Protein AF-F7T7P1-F1 (afdb_monomer_lite)

Radius of gyration: 17.4 Å; chains: 1; bounding box: 38×26×49 Å

Structure (mmCIF, N/CA/C/O backbone):
data_AF-F7T7P1-F1
#
_entry.id   AF-F7T7P1-F1
#
loop_
_atom_site.group_PDB
_atom_site.id
_atom_site.type_symbol
_atom_site.label_atom_id
_atom_site.label_alt_id
_atom_site.label_comp_id
_atom_site.label_asym_id
_atom_site.label_entity_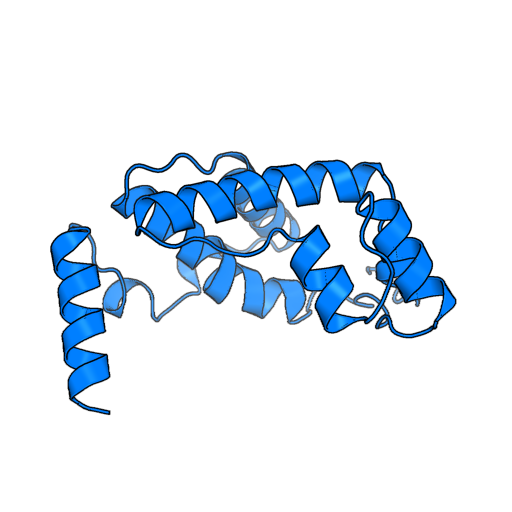id
_atom_site.label_seq_id
_atom_site.pdbx_PDB_ins_code
_atom_site.Cartn_x
_atom_site.Cartn_y
_atom_site.Cartn_z
_atom_site.occupancy
_atom_site.B_iso_or_equiv
_atom_site.auth_seq_id
_atom_site.auth_comp_id
_atom_site.auth_asym_id
_atom_site.auth_atom_id
_atom_site.pdbx_PDB_model_num
ATOM 1 N N . MET A 1 1 ? 1.662 -10.118 -17.833 1.00 67.88 1 MET A N 1
ATOM 2 C CA . MET A 1 1 ? 0.550 -9.910 -16.890 1.00 67.88 1 MET A CA 1
ATOM 3 C C . MET A 1 1 ? -0.667 -10.734 -17.282 1.00 67.88 1 MET A C 1
ATOM 5 O O . MET A 1 1 ? -1.045 -11.546 -16.457 1.00 67.88 1 MET A O 1
ATOM 9 N N . ASP A 1 2 ? -1.197 -10.663 -18.512 1.00 74.00 2 ASP A N 1
ATOM 10 C CA . ASP A 1 2 ? -2.217 -11.641 -18.981 1.00 74.00 2 ASP A CA 1
ATOM 11 C C . ASP A 1 2 ? -1.756 -12.490 -20.170 1.00 74.00 2 ASP A C 1
ATOM 13 O O . ASP A 1 2 ? -2.276 -13.578 -20.411 1.00 74.00 2 ASP A O 1
ATOM 17 N N . ARG A 1 3 ? -0.729 -12.034 -20.897 1.00 85.81 3 ARG A N 1
ATOM 18 C CA . ARG A 1 3 ? -0.133 -12.783 -22.011 1.00 85.81 3 ARG A CA 1
ATOM 19 C C . ARG A 1 3 ? 1.101 -13.579 -21.584 1.00 85.81 3 ARG A C 1
ATOM 21 O O . ARG A 1 3 ? 1.794 -14.122 -22.440 1.00 85.81 3 ARG A O 1
ATOM 28 N N . GLY A 1 4 ? 1.385 -13.645 -20.280 1.00 87.94 4 GLY A N 1
ATOM 29 C CA . GLY A 1 4 ? 2.556 -14.337 -19.738 1.00 87.94 4 GLY A CA 1
ATOM 30 C C . GLY A 1 4 ? 3.895 -13.665 -20.059 1.00 87.94 4 GLY A C 1
ATOM 31 O O . GLY A 1 4 ? 4.936 -14.300 -19.928 1.00 87.94 4 GLY A O 1
ATOM 32 N N . GLU A 1 5 ? 3.891 -12.407 -20.498 1.00 90.81 5 GLU A N 1
ATOM 33 C CA . GLU A 1 5 ? 5.101 -11.676 -20.850 1.00 90.81 5 GLU A CA 1
ATOM 34 C C . GLU A 1 5 ? 6.006 -11.440 -19.632 1.00 90.81 5 GLU A 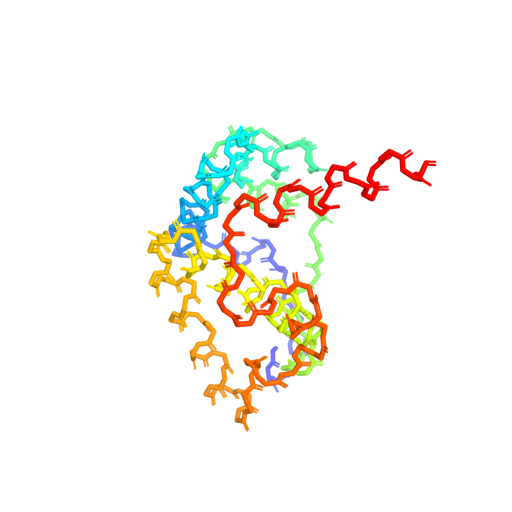C 1
ATOM 36 O O . GLU A 1 5 ? 5.527 -11.171 -18.527 1.00 90.81 5 GLU A O 1
ATOM 41 N N . ALA A 1 6 ? 7.321 -11.532 -19.847 1.00 91.81 6 ALA A N 1
ATOM 42 C CA . ALA A 1 6 ? 8.325 -11.138 -18.869 1.00 91.81 6 ALA A CA 1
ATOM 43 C C . ALA A 1 6 ? 8.575 -9.632 -18.983 1.00 91.81 6 ALA A C 1
ATOM 45 O O . ALA A 1 6 ? 8.816 -9.125 -20.078 1.00 91.81 6 ALA A O 1
ATOM 46 N N . TRP A 1 7 ? 8.526 -8.924 -17.857 1.00 93.00 7 TRP A N 1
ATOM 47 C CA . TRP A 1 7 ? 8.719 -7.478 -17.819 1.00 93.00 7 TRP A CA 1
ATOM 48 C C . TRP A 1 7 ? 9.424 -7.055 -16.520 1.00 93.00 7 TRP A C 1
ATOM 50 O O . TRP A 1 7 ? 9.104 -7.590 -15.452 1.00 93.00 7 TRP A O 1
ATOM 60 N N . PRO A 1 8 ? 10.399 -6.130 -16.579 1.00 94.25 8 PRO A N 1
ATOM 61 C CA . PRO A 1 8 ? 11.110 -5.653 -15.396 1.00 94.25 8 PRO A CA 1
ATOM 62 C C . PRO A 1 8 ? 10.214 -4.743 -14.551 1.00 94.25 8 PRO A C 1
ATOM 64 O O . PRO A 1 8 ? 9.742 -3.711 -15.026 1.00 94.25 8 PRO A O 1
ATOM 67 N N . LEU A 1 9 ? 9.983 -5.090 -13.281 1.00 94.62 9 LEU A N 1
ATOM 68 C CA . LEU A 1 9 ? 9.033 -4.353 -12.440 1.00 94.62 9 LEU A CA 1
ATOM 69 C C . LEU A 1 9 ? 9.430 -2.880 -12.268 1.00 94.62 9 LEU A C 1
ATOM 71 O O . LEU A 1 9 ? 8.613 -1.987 -12.488 1.00 94.62 9 LEU A O 1
ATOM 75 N N . PHE A 1 10 ? 10.694 -2.624 -11.927 1.00 96.06 10 PHE A N 1
ATOM 76 C CA . PHE A 1 10 ? 11.199 -1.259 -11.768 1.00 96.06 10 PHE A CA 1
ATOM 77 C C . PHE A 1 10 ? 11.440 -0.556 -13.108 1.00 96.06 10 PHE A C 1
ATOM 79 O O . PHE A 1 10 ? 11.216 0.648 -13.192 1.00 96.06 10 PHE A O 1
ATOM 86 N N . GLY A 1 11 ? 11.782 -1.290 -14.173 1.00 94.69 11 GLY A N 1
ATOM 87 C CA . GLY A 1 11 ? 11.875 -0.734 -15.527 1.00 94.69 11 GLY A CA 1
ATOM 88 C C . GLY A 1 11 ? 10.547 -0.178 -16.061 1.00 94.69 11 GLY A C 1
ATOM 89 O O . GLY A 1 11 ? 10.547 0.744 -16.876 1.00 94.69 11 GLY A O 1
ATOM 90 N N . HIS A 1 12 ? 9.407 -0.671 -15.564 1.00 94.69 12 HIS A N 1
ATOM 91 C CA . HIS A 1 12 ? 8.072 -0.158 -15.902 1.00 94.69 12 HIS A CA 1
ATOM 92 C C . HIS A 1 12 ? 7.482 0.816 -14.866 1.00 94.69 12 HIS A C 1
ATOM 94 O O . HIS A 1 12 ? 6.380 1.337 -15.060 1.00 94.69 12 HIS A O 1
ATOM 100 N N . PHE A 1 13 ? 8.219 1.136 -13.801 1.00 96.06 13 PHE A N 1
ATOM 101 C CA . PHE A 1 13 ? 7.840 2.158 -12.828 1.00 96.06 13 PHE A CA 1
ATOM 102 C C . PHE A 1 13 ? 8.208 3.549 -13.376 1.00 96.06 13 PHE A C 1
ATOM 104 O O . PHE A 1 13 ? 9.224 4.153 -13.038 1.00 96.06 13 PHE A O 1
ATOM 111 N N . THR A 1 14 ? 7.384 4.040 -14.301 1.00 96.00 14 THR A N 1
ATOM 112 C CA . THR A 1 14 ? 7.568 5.344 -14.962 1.00 96.00 14 THR A CA 1
ATOM 113 C C . THR A 1 14 ? 7.031 6.502 -14.113 1.00 96.00 14 THR A C 1
ATOM 115 O O . THR A 1 14 ? 6.407 6.285 -13.075 1.00 96.00 14 THR A O 1
ATOM 118 N N . GLY A 1 15 ? 7.198 7.746 -14.580 1.00 96.56 15 GLY A N 1
ATOM 119 C CA . GLY A 1 15 ? 6.701 8.943 -13.884 1.00 96.56 15 GLY A CA 1
ATOM 120 C C . GLY A 1 15 ? 5.197 8.917 -13.560 1.00 96.56 15 GLY A C 1
ATOM 121 O O . GLY A 1 15 ? 4.774 9.413 -12.521 1.00 96.56 15 GLY A O 1
ATOM 122 N N . VAL A 1 16 ? 4.368 8.274 -14.393 1.00 96.81 16 VAL A N 1
ATOM 123 C CA . VAL A 1 16 ? 2.923 8.146 -14.115 1.00 96.81 16 VAL A CA 1
ATOM 124 C C . VAL A 1 16 ? 2.671 7.224 -12.918 1.00 96.81 16 VAL A C 1
ATOM 126 O O . VAL A 1 16 ? 1.865 7.550 -12.046 1.00 96.81 16 VAL A O 1
ATOM 129 N N . VAL A 1 17 ? 3.403 6.109 -12.836 1.00 96.81 17 VAL A N 1
ATOM 130 C CA . VAL A 1 17 ? 3.344 5.186 -11.690 1.00 96.81 17 VAL A CA 1
ATOM 131 C C . VAL A 1 17 ? 3.912 5.860 -10.440 1.00 96.81 17 VAL A C 1
ATOM 133 O O . VAL A 1 17 ? 3.325 5.753 -9.366 1.00 96.81 17 VAL A O 1
ATOM 136 N N . ALA A 1 18 ? 4.996 6.626 -10.587 1.00 98.00 18 ALA A N 1
ATOM 137 C CA . ALA A 1 18 ? 5.589 7.409 -9.509 1.00 98.00 18 ALA A CA 1
ATOM 138 C C . ALA A 1 18 ? 4.611 8.414 -8.896 1.00 98.00 18 ALA A C 1
ATOM 140 O O . ALA A 1 18 ? 4.489 8.459 -7.673 1.00 98.00 18 ALA A O 1
ATOM 141 N N . ASN A 1 19 ? 3.858 9.151 -9.714 1.00 98.12 19 ASN A N 1
ATOM 142 C CA . ASN A 1 19 ? 2.853 10.099 -9.229 1.00 98.12 19 ASN A CA 1
ATOM 143 C C . ASN A 1 19 ? 1.777 9.412 -8.375 1.00 98.12 19 ASN A C 1
ATOM 145 O O . ASN A 1 19 ? 1.434 9.896 -7.292 1.00 98.12 19 ASN A O 1
ATOM 149 N N . MET A 1 20 ? 1.269 8.266 -8.838 1.00 98.00 20 MET A N 1
ATOM 150 C CA . MET A 1 20 ? 0.284 7.473 -8.100 1.00 98.00 20 MET A CA 1
ATOM 151 C C . MET A 1 20 ? 0.872 6.918 -6.796 1.00 98.00 20 MET A C 1
ATOM 153 O O . MET A 1 20 ? 0.259 7.053 -5.738 1.00 98.00 20 MET A O 1
ATOM 157 N N . ALA A 1 21 ? 2.080 6.354 -6.845 1.00 98.12 21 ALA A N 1
ATOM 158 C CA . ALA A 1 21 ? 2.758 5.803 -5.676 1.00 98.12 21 ALA A CA 1
ATOM 159 C C . ALA A 1 21 ? 3.058 6.876 -4.618 1.00 98.12 21 ALA A C 1
ATOM 161 O O . ALA A 1 21 ? 2.860 6.637 -3.431 1.00 98.12 21 ALA A O 1
ATOM 162 N N . GLN A 1 22 ? 3.470 8.080 -5.027 1.00 98.31 22 GLN A N 1
ATOM 163 C CA . GLN A 1 22 ? 3.654 9.212 -4.114 1.00 98.31 22 GLN A CA 1
ATOM 164 C C . GLN A 1 22 ? 2.337 9.666 -3.482 1.00 98.31 22 GLN A C 1
ATOM 166 O O . GLN A 1 22 ? 2.330 10.083 -2.327 1.00 98.31 22 GLN A O 1
ATOM 171 N N . ALA A 1 23 ? 1.230 9.623 -4.225 1.00 98.44 23 ALA A N 1
ATOM 172 C CA . ALA A 1 23 ? -0.079 9.976 -3.690 1.00 98.44 23 ALA A CA 1
ATOM 173 C C . ALA A 1 23 ? -0.566 8.967 -2.643 1.00 98.44 23 ALA A C 1
ATOM 175 O O . ALA A 1 23 ? -0.978 9.383 -1.562 1.00 98.44 23 ALA A O 1
ATOM 176 N N . LEU A 1 24 ? -0.417 7.670 -2.914 1.00 98.50 24 LEU A N 1
ATOM 177 C CA . LEU A 1 24 ? -0.687 6.609 -1.939 1.00 98.50 24 LEU A CA 1
ATOM 178 C C . LEU A 1 24 ? 0.234 6.708 -0.714 1.00 98.50 24 LEU A C 1
ATOM 180 O O . LEU A 1 24 ? -0.212 6.537 0.418 1.00 98.50 24 LEU A O 1
ATOM 184 N N . ASP A 1 25 ? 1.514 7.039 -0.914 1.00 98.62 25 ASP A N 1
ATOM 185 C CA . ASP A 1 25 ? 2.459 7.210 0.192 1.00 98.62 25 ASP A CA 1
ATOM 186 C C . ASP A 1 25 ? 2.059 8.366 1.118 1.00 98.62 25 ASP A C 1
ATOM 188 O O . ASP A 1 25 ? 2.220 8.257 2.329 1.00 98.62 25 ASP A O 1
ATOM 192 N N . ARG A 1 26 ? 1.472 9.450 0.589 1.00 98.62 26 ARG A N 1
ATOM 193 C CA . ARG A 1 26 ? 0.945 10.540 1.428 1.00 98.62 26 ARG A CA 1
ATOM 194 C C . ARG A 1 26 ? -0.188 10.072 2.339 1.00 98.62 26 ARG A C 1
ATOM 196 O O . ARG A 1 26 ? -0.166 10.415 3.517 1.00 98.62 26 ARG A O 1
ATOM 203 N N . GLU A 1 27 ? -1.127 9.274 1.831 1.00 98.69 27 GLU A N 1
ATOM 204 C CA . GLU A 1 27 ? -2.202 8.690 2.650 1.00 98.69 27 GLU A CA 1
ATOM 205 C C . GLU A 1 27 ? -1.626 7.758 3.728 1.00 98.69 27 GLU A C 1
ATOM 207 O O . GLU A 1 27 ? -1.964 7.876 4.905 1.00 98.69 27 G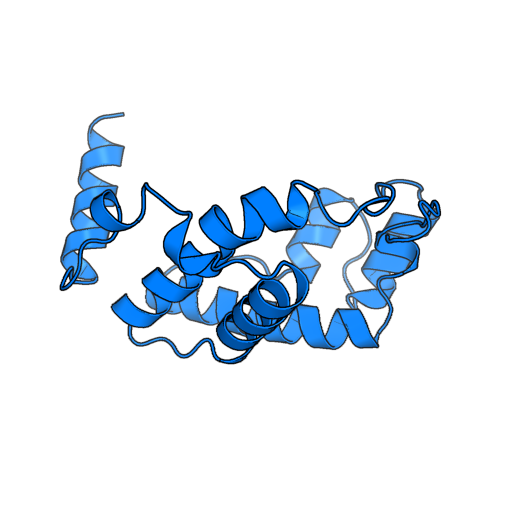LU A O 1
ATOM 212 N N . ARG A 1 28 ? -0.658 6.906 3.361 1.00 98.25 28 ARG A N 1
ATOM 213 C CA . ARG A 1 28 ? 0.050 6.022 4.303 1.00 98.25 28 ARG A CA 1
ATOM 214 C C . ARG A 1 28 ? 0.774 6.800 5.408 1.00 98.25 28 ARG A C 1
ATOM 216 O O . ARG A 1 28 ? 0.762 6.387 6.567 1.00 98.25 28 ARG A O 1
ATOM 223 N N . LEU A 1 29 ? 1.432 7.905 5.060 1.00 98.56 29 LEU A N 1
ATOM 224 C CA . LEU A 1 29 ? 2.131 8.761 6.019 1.00 98.56 29 LEU A CA 1
ATOM 225 C C . LEU A 1 29 ? 1.153 9.513 6.928 1.00 98.56 29 LEU A C 1
ATOM 227 O O . LEU A 1 29 ? 1.409 9.591 8.126 1.00 98.56 29 LEU A O 1
ATOM 231 N N . ALA A 1 30 ? 0.033 10.012 6.396 1.00 98.38 30 ALA A N 1
ATOM 232 C CA . ALA A 1 30 ? -1.017 10.649 7.192 1.00 98.38 30 ALA A CA 1
ATOM 233 C C . ALA A 1 30 ? -1.623 9.667 8.208 1.00 98.38 30 ALA A C 1
ATOM 235 O O . ALA A 1 30 ? -1.775 10.001 9.383 1.00 98.38 30 ALA A O 1
ATOM 236 N N . LEU A 1 31 ? -1.876 8.424 7.784 1.00 97.88 31 LEU A N 1
ATOM 237 C CA . LEU A 1 31 ? -2.343 7.357 8.666 1.00 97.88 31 LEU A CA 1
ATOM 238 C C . LEU A 1 31 ? -1.352 7.074 9.804 1.00 97.88 31 LEU A C 1
ATOM 240 O O . LEU A 1 31 ? -1.741 6.958 10.965 1.00 97.88 31 LEU A O 1
ATOM 244 N N . ALA A 1 32 ? -0.057 7.003 9.488 1.00 97.19 32 ALA A N 1
ATOM 245 C CA . ALA A 1 32 ? 0.983 6.808 10.494 1.00 97.19 32 ALA A CA 1
ATOM 246 C C . ALA A 1 32 ? 1.076 7.985 11.476 1.00 97.19 32 ALA A C 1
ATOM 248 O O . ALA A 1 32 ? 1.199 7.769 12.682 1.00 97.19 32 ALA A O 1
ATOM 249 N N . GLN A 1 33 ? 0.964 9.218 10.976 1.00 97.44 33 GLN A N 1
ATOM 250 C CA . GLN A 1 33 ? 0.959 10.422 11.805 1.00 97.44 33 GLN A CA 1
ATOM 251 C C . GLN A 1 33 ? -0.230 10.455 12.769 1.00 97.44 33 GLN A C 1
ATOM 253 O O . GLN A 1 33 ? -0.045 10.835 13.923 1.00 97.44 33 GLN A O 1
ATOM 258 N N . ALA A 1 34 ? -1.416 10.000 12.349 1.00 96.00 34 ALA A N 1
ATOM 259 C CA . ALA A 1 34 ? -2.589 9.896 13.222 1.00 96.00 34 ALA A CA 1
ATOM 260 C C . ALA A 1 34 ? -2.374 8.935 14.409 1.00 96.00 34 ALA A C 1
ATOM 262 O O . ALA A 1 34 ? -2.975 9.105 15.466 1.00 96.00 34 ALA A O 1
ATOM 263 N N . LEU A 1 35 ? -1.469 7.964 14.262 1.00 93.06 35 LEU A N 1
ATOM 264 C CA . LEU A 1 35 ? -1.032 7.058 15.330 1.00 93.06 35 LEU A CA 1
ATOM 265 C C . LEU A 1 35 ? 0.191 7.570 16.113 1.00 93.06 35 LEU A C 1
ATOM 267 O O . LEU A 1 35 ? 0.681 6.881 17.006 1.00 93.06 35 LEU A O 1
ATOM 271 N N . GLY A 1 36 ? 0.706 8.758 15.787 1.00 94.38 36 GLY A N 1
ATOM 272 C CA . GLY A 1 36 ? 1.900 9.334 16.408 1.00 94.38 36 GLY A CA 1
ATOM 273 C C . GLY A 1 36 ? 3.225 8.768 15.886 1.00 94.38 36 GLY A C 1
ATOM 274 O O . GLY A 1 36 ? 4.262 8.969 16.518 1.00 94.38 36 GLY A O 1
ATOM 275 N N . PHE A 1 37 ? 3.224 8.070 14.746 1.00 95.50 37 PHE A N 1
ATOM 276 C CA . PHE A 1 37 ? 4.434 7.526 14.131 1.00 95.50 37 PHE A CA 1
ATOM 277 C C . PHE A 1 37 ? 4.975 8.423 13.016 1.00 95.50 37 PHE A C 1
ATOM 279 O O . PHE A 1 37 ? 4.240 8.928 12.168 1.00 95.50 37 PHE A O 1
ATOM 286 N N . THR A 1 38 ? 6.303 8.519 12.951 1.00 96.94 38 THR A N 1
ATOM 287 C CA . THR A 1 38 ? 7.022 9.104 11.814 1.00 96.94 38 THR A CA 1
ATOM 288 C C . THR A 1 38 ? 7.662 7.983 11.010 1.00 96.94 38 THR A C 1
ATOM 290 O O . THR A 1 38 ? 8.596 7.331 11.476 1.00 96.94 38 THR A O 1
ATOM 293 N N . LEU A 1 39 ? 7.168 7.754 9.794 1.00 97.19 39 LEU A N 1
ATOM 294 C CA . LEU A 1 39 ? 7.698 6.736 8.886 1.00 97.19 39 LEU A CA 1
ATOM 295 C C . LEU A 1 39 ? 8.563 7.373 7.790 1.00 97.19 39 LEU A C 1
ATOM 297 O O . LEU A 1 39 ? 8.320 8.520 7.410 1.00 97.19 39 LEU A O 1
ATOM 301 N N . PRO A 1 40 ? 9.553 6.644 7.240 1.00 98.00 40 PRO A N 1
ATOM 302 C CA . PRO A 1 40 ? 10.229 7.088 6.029 1.00 98.00 40 PRO A CA 1
ATOM 303 C C . PRO A 1 40 ? 9.244 7.154 4.858 1.00 98.00 40 PRO A C 1
ATOM 305 O O . PRO A 1 40 ? 8.314 6.346 4.786 1.00 98.00 40 PRO A O 1
ATOM 308 N N . THR A 1 41 ? 9.476 8.074 3.923 1.00 98.50 41 THR A N 1
ATOM 309 C CA . THR A 1 41 ? 8.750 8.106 2.642 1.00 98.50 41 THR A CA 1
ATOM 310 C C . THR A 1 41 ? 9.094 6.881 1.795 1.00 98.50 41 THR A C 1
ATOM 312 O O . THR A 1 41 ? 10.129 6.241 2.004 1.00 98.50 41 THR A O 1
ATOM 315 N N . LEU A 1 42 ? 8.278 6.579 0.785 1.00 98.12 42 LEU A N 1
ATOM 316 C CA . LEU A 1 42 ? 8.556 5.503 -0.169 1.00 98.12 42 LEU A CA 1
ATOM 317 C C . LEU A 1 42 ? 9.921 5.684 -0.855 1.00 98.12 42 LEU A C 1
ATOM 319 O O . LEU A 1 42 ? 10.678 4.727 -1.000 1.00 98.12 42 LEU A O 1
ATOM 323 N N . ALA A 1 43 ? 10.284 6.924 -1.198 1.00 98.31 43 ALA A N 1
ATOM 324 C CA . ALA A 1 43 ? 11.580 7.242 -1.798 1.00 98.31 43 ALA A CA 1
ATOM 325 C C . ALA A 1 43 ? 12.745 6.949 -0.841 1.00 98.31 43 ALA A C 1
ATOM 327 O O . ALA A 1 43 ? 13.743 6.342 -1.232 1.00 98.31 43 ALA A O 1
ATOM 328 N N . GLN A 1 44 ? 12.608 7.330 0.433 1.00 98.56 44 GLN A N 1
ATOM 329 C CA . GLN A 1 44 ? 13.603 7.019 1.461 1.00 98.56 44 GLN A CA 1
ATOM 330 C C . GLN A 1 44 ? 13.709 5.512 1.701 1.00 98.56 44 GLN A C 1
ATOM 332 O O . GLN A 1 44 ? 14.816 4.998 1.854 1.00 98.56 44 GLN A O 1
ATOM 337 N N . HIS A 1 45 ? 12.578 4.805 1.720 1.00 97.94 45 HIS A N 1
ATOM 338 C CA . HIS A 1 45 ? 12.545 3.353 1.841 1.00 97.94 45 HIS A CA 1
ATOM 339 C C . HIS A 1 45 ? 13.297 2.685 0.682 1.00 97.94 45 HIS A C 1
ATOM 341 O O . HIS A 1 45 ? 14.243 1.941 0.929 1.00 97.94 45 HIS A O 1
ATOM 347 N N . TYR A 1 46 ? 12.972 3.015 -0.571 1.00 97.38 46 TYR A N 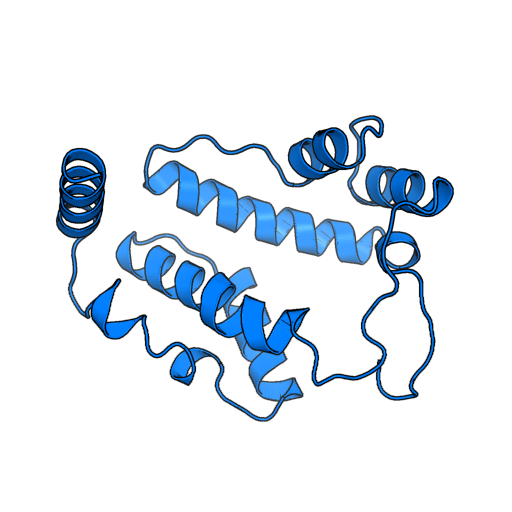1
ATOM 348 C CA . TYR A 1 46 ? 13.641 2.434 -1.739 1.00 97.38 46 TYR A CA 1
ATOM 349 C C . TYR A 1 46 ? 15.130 2.769 -1.808 1.00 97.38 46 TYR A C 1
ATOM 351 O O . TYR A 1 46 ? 15.941 1.874 -2.044 1.00 97.38 46 TYR A O 1
ATOM 359 N N . SER A 1 47 ? 15.510 4.021 -1.544 1.00 97.88 47 SER A N 1
ATOM 360 C CA . SER A 1 47 ? 16.923 4.416 -1.513 1.00 97.88 47 SER A CA 1
ATOM 361 C C . SER A 1 47 ? 17.724 3.586 -0.502 1.00 97.88 47 SER A C 1
ATOM 363 O O . SER A 1 47 ? 18.797 3.088 -0.841 1.00 97.88 47 SER A O 1
ATOM 365 N N . ARG A 1 48 ? 17.180 3.357 0.703 1.00 97.56 48 ARG A N 1
ATOM 366 C CA . ARG A 1 48 ? 17.825 2.545 1.750 1.00 97.56 48 ARG A CA 1
ATOM 367 C C . ARG A 1 48 ? 17.877 1.063 1.389 1.00 97.56 48 ARG A C 1
ATOM 369 O O . ARG A 1 48 ? 18.932 0.456 1.513 1.00 97.56 48 ARG A O 1
ATOM 376 N N . SER A 1 49 ? 16.768 0.486 0.930 1.00 96.06 49 SER A N 1
ATOM 377 C CA . SER A 1 49 ? 16.675 -0.951 0.644 1.00 96.06 49 SER A CA 1
ATOM 378 C C . SER A 1 49 ? 17.532 -1.374 -0.548 1.00 96.06 49 SER A C 1
ATOM 380 O O . SER A 1 49 ? 18.200 -2.404 -0.496 1.00 96.06 49 SER A O 1
ATOM 382 N N . TYR A 1 50 ? 17.558 -0.565 -1.609 1.00 96.31 50 TYR A N 1
ATOM 383 C CA . TYR A 1 50 ? 18.285 -0.883 -2.841 1.00 96.31 50 TYR A CA 1
ATOM 384 C C . TYR A 1 50 ? 19.645 -0.179 -2.951 1.00 96.31 50 TYR A C 1
ATOM 386 O O . TYR A 1 50 ? 20.363 -0.358 -3.939 1.00 96.31 50 TYR A O 1
ATOM 394 N N . HIS A 1 51 ? 20.028 0.595 -1.930 1.00 96.62 51 HIS A N 1
ATOM 395 C CA . HIS A 1 51 ? 21.307 1.307 -1.844 1.00 96.62 51 HIS A CA 1
ATOM 396 C C . HIS A 1 51 ? 21.563 2.236 -3.047 1.00 96.62 51 HIS A C 1
ATOM 398 O O . HIS A 1 51 ? 22.689 2.349 -3.545 1.00 96.62 51 HIS A O 1
ATOM 404 N N . VAL A 1 52 ? 20.504 2.870 -3.558 1.00 96.88 52 VAL A N 1
ATOM 405 C CA . VAL A 1 52 ? 20.533 3.812 -4.691 1.00 96.88 52 VAL A CA 1
ATOM 406 C C . VAL A 1 52 ? 20.393 5.257 -4.198 1.00 96.88 52 VAL A C 1
ATOM 408 O O . VAL A 1 52 ? 19.835 5.473 -3.118 1.00 96.88 52 VAL A O 1
ATOM 411 N N . PRO A 1 53 ? 20.882 6.262 -4.952 1.00 97.56 53 PRO A N 1
ATOM 412 C CA . PRO A 1 53 ? 20.728 7.665 -4.577 1.00 97.56 53 PRO A CA 1
ATOM 413 C C . PRO A 1 53 ? 19.263 8.045 -4.349 1.00 97.56 53 PRO A C 1
ATOM 415 O O . PRO A 1 53 ? 18.383 7.635 -5.103 1.00 97.56 53 PRO A O 1
ATOM 418 N N . LEU A 1 54 ? 19.008 8.840 -3.311 1.00 98.38 54 LEU A N 1
ATOM 419 C CA . LEU A 1 54 ? 17.688 9.409 -3.062 1.00 98.38 54 LEU A CA 1
ATOM 420 C C . LEU A 1 54 ? 17.365 10.465 -4.131 1.00 98.38 54 LEU A C 1
ATOM 422 O O . LEU A 1 54 ? 18.207 11.302 -4.449 1.00 98.38 54 LEU A O 1
ATOM 426 N N . GLY A 1 55 ? 16.138 10.449 -4.644 1.00 97.31 55 GLY A N 1
ATOM 427 C CA . GLY A 1 55 ? 15.662 11.360 -5.682 1.00 97.31 55 GLY A CA 1
ATOM 428 C C . GLY A 1 55 ? 14.177 11.144 -5.999 1.00 97.31 55 GLY A C 1
ATOM 429 O O . GLY A 1 55 ? 13.478 10.492 -5.214 1.00 97.31 55 GLY A O 1
ATOM 430 N N . PRO A 1 56 ? 13.683 11.682 -7.130 1.00 97.19 56 PRO A N 1
ATOM 431 C CA . PRO A 1 56 ? 12.357 11.362 -7.661 1.00 97.19 56 PRO A CA 1
ATOM 432 C C . PRO A 1 56 ? 12.153 9.847 -7.788 1.00 97.19 56 PRO A C 1
ATOM 434 O O . PRO A 1 56 ? 13.100 9.112 -8.076 1.00 97.19 56 PRO A O 1
ATOM 437 N N . LEU A 1 57 ? 10.927 9.358 -7.569 1.00 97.81 57 LEU A N 1
ATOM 438 C CA . LEU A 1 57 ? 10.679 7.911 -7.533 1.00 97.81 57 LEU A CA 1
ATOM 439 C C . LEU A 1 57 ? 10.995 7.228 -8.868 1.00 97.81 57 LEU A C 1
ATOM 441 O O . LEU A 1 57 ? 11.540 6.128 -8.844 1.00 97.81 57 LEU A O 1
ATOM 445 N N . GLU A 1 58 ? 10.706 7.854 -10.012 1.00 97.06 58 GLU A N 1
ATOM 446 C CA . GLU A 1 58 ? 11.056 7.272 -11.312 1.00 97.06 58 GLU A CA 1
ATOM 447 C C . GLU A 1 58 ? 12.574 7.169 -11.533 1.00 97.06 58 GLU A C 1
ATOM 449 O O . GLU A 1 58 ? 13.041 6.229 -12.176 1.00 97.06 58 GLU A O 1
ATOM 454 N N . ASP A 1 59 ? 13.362 8.091 -10.975 1.00 97.88 59 ASP A N 1
ATOM 455 C CA . ASP A 1 59 ? 14.823 8.046 -11.072 1.00 97.88 59 ASP A CA 1
ATOM 456 C C . ASP A 1 59 ? 15.400 6.983 -10.132 1.00 97.88 59 ASP A C 1
ATOM 458 O O . ASP A 1 59 ? 16.304 6.240 -10.520 1.00 97.88 59 ASP A O 1
ATOM 462 N N . ILE A 1 60 ? 14.829 6.846 -8.929 1.00 98.00 60 ILE A N 1
ATOM 463 C CA . ILE A 1 60 ? 15.139 5.741 -8.013 1.00 98.00 60 ILE A CA 1
ATOM 464 C C . ILE A 1 60 ? 14.834 4.400 -8.687 1.00 98.00 60 ILE A C 1
ATOM 466 O O . ILE A 1 60 ? 15.690 3.517 -8.696 1.00 98.00 60 ILE A O 1
ATOM 470 N N . ALA A 1 61 ? 13.652 4.244 -9.287 1.00 97.50 61 ALA A N 1
ATOM 471 C CA . ALA A 1 61 ? 13.272 3.017 -9.977 1.00 97.50 61 ALA A CA 1
ATOM 472 C C . ALA A 1 61 ? 14.208 2.702 -11.151 1.00 97.50 61 ALA A C 1
ATOM 474 O O . ALA A 1 61 ? 14.681 1.572 -11.264 1.00 97.50 61 ALA A O 1
ATOM 475 N N . ARG A 1 62 ? 14.572 3.706 -11.960 1.00 97.06 62 ARG A N 1
ATOM 476 C CA . ARG A 1 62 ? 15.559 3.550 -13.041 1.00 97.06 62 ARG A CA 1
ATOM 477 C C . ARG A 1 62 ? 16.923 3.106 -12.513 1.00 97.06 62 ARG A C 1
ATOM 479 O O . ARG A 1 62 ? 17.569 2.264 -13.128 1.00 97.06 62 ARG A O 1
ATOM 486 N N . ALA A 1 63 ? 17.362 3.637 -11.372 1.00 97.50 63 ALA A N 1
ATOM 487 C CA . ALA A 1 63 ? 18.617 3.231 -10.745 1.00 97.50 63 ALA A CA 1
ATOM 488 C C . ALA A 1 63 ? 18.573 1.787 -10.209 1.00 97.50 63 ALA A C 1
ATOM 490 O O . ALA A 1 63 ? 19.579 1.082 -10.283 1.00 97.50 63 ALA A O 1
ATOM 491 N N . ILE A 1 64 ? 17.425 1.338 -9.687 1.00 97.44 64 ILE A N 1
ATOM 492 C CA . ILE A 1 64 ? 17.209 -0.052 -9.248 1.00 97.44 64 ILE A CA 1
ATOM 493 C C . ILE A 1 64 ? 17.245 -1.001 -10.450 1.00 97.44 64 ILE A C 1
ATOM 495 O O . ILE A 1 64 ? 17.940 -2.020 -10.414 1.00 97.44 64 ILE A O 1
ATOM 499 N N . ASP A 1 65 ? 16.531 -0.645 -11.517 1.00 96.88 65 ASP A N 1
ATOM 500 C CA . ASP A 1 65 ? 16.454 -1.420 -12.755 1.00 96.88 65 ASP A CA 1
ATOM 501 C C . ASP A 1 65 ? 17.822 -1.547 -13.439 1.00 96.88 65 ASP A C 1
ATOM 503 O O . ASP A 1 65 ? 18.264 -2.652 -13.742 1.00 96.88 65 ASP A O 1
ATOM 507 N N . ALA A 1 66 ? 18.567 -0.441 -13.557 1.00 96.06 66 ALA A N 1
ATOM 508 C CA . ALA A 1 66 ? 19.906 -0.425 -14.153 1.00 96.06 66 ALA A CA 1
ATOM 509 C C . ALA A 1 66 ? 20.926 -1.309 -13.411 1.00 96.06 66 ALA A C 1
ATOM 511 O O . ALA A 1 66 ? 21.922 -1.734 -13.995 1.00 96.06 66 ALA A O 1
ATOM 512 N N . ARG A 1 67 ? 20.694 -1.595 -12.124 1.00 95.56 67 ARG A N 1
ATOM 513 C CA . ARG A 1 67 ? 21.514 -2.518 -11.323 1.00 95.56 67 ARG A CA 1
ATOM 514 C C . ARG A 1 67 ? 21.065 -3.976 -11.428 1.00 95.56 67 ARG A C 1
ATOM 516 O O . ARG A 1 67 ? 21.711 -4.836 -10.838 1.00 95.56 67 ARG A O 1
ATOM 523 N N . GLY A 1 68 ? 19.951 -4.255 -12.107 1.00 93.56 68 GLY A N 1
ATOM 524 C CA . GLY A 1 68 ? 19.328 -5.578 -12.130 1.00 93.56 68 GLY A CA 1
ATOM 525 C C . GLY A 1 68 ? 18.842 -6.036 -10.751 1.00 93.56 68 GLY A C 1
ATOM 526 O O . GLY A 1 68 ? 18.709 -7.232 -10.516 1.00 93.56 68 GLY A O 1
ATOM 527 N N . ALA A 1 69 ? 18.612 -5.101 -9.821 1.00 91.81 69 ALA A N 1
ATOM 528 C CA . ALA A 1 69 ? 18.224 -5.411 -8.443 1.00 91.81 69 ALA A CA 1
ATOM 529 C C . ALA A 1 69 ? 16.703 -5.593 -8.275 1.00 91.81 69 ALA A C 1
ATOM 531 O O . ALA A 1 69 ? 16.228 -5.933 -7.192 1.00 91.81 69 ALA A O 1
ATOM 532 N N . GLY A 1 70 ? 15.936 -5.336 -9.337 1.00 87.62 70 GLY A N 1
ATOM 533 C CA . GLY A 1 70 ? 14.487 -5.465 -9.368 1.00 87.62 70 GLY A CA 1
ATOM 534 C C . GLY A 1 70 ? 14.006 -6.873 -9.734 1.00 87.62 70 GLY A C 1
ATOM 535 O O . GLY A 1 70 ? 14.629 -7.524 -10.571 1.00 87.62 70 GLY A O 1
ATOM 536 N N . PRO A 1 71 ? 12.875 -7.344 -9.178 1.00 92.50 71 PRO A N 1
ATOM 537 C CA . PRO A 1 71 ? 12.250 -8.572 -9.647 1.00 92.50 71 PRO A CA 1
ATOM 538 C C . PRO A 1 71 ? 11.580 -8.360 -11.014 1.00 92.50 71 PRO A C 1
ATOM 540 O O . PRO A 1 71 ? 11.282 -7.234 -11.428 1.00 92.50 71 PRO A O 1
ATOM 543 N N . LEU A 1 72 ? 11.267 -9.463 -11.693 1.00 94.06 72 LEU A N 1
ATOM 544 C CA . LEU A 1 72 ? 10.270 -9.431 -12.758 1.00 94.06 72 LEU A CA 1
ATOM 545 C C . LEU A 1 72 ? 8.889 -9.167 -12.158 1.00 94.06 72 LEU A C 1
ATOM 547 O O . LEU A 1 72 ? 8.565 -9.642 -11.066 1.00 94.06 72 LEU A O 1
ATOM 551 N N . GLY A 1 73 ? 8.073 -8.420 -12.890 1.00 93.06 73 GLY A N 1
ATOM 552 C CA . GLY A 1 73 ? 6.676 -8.255 -12.538 1.00 93.06 73 GLY A CA 1
ATOM 553 C C . GLY A 1 73 ? 5.872 -9.546 -12.746 1.00 93.06 73 GLY A C 1
ATOM 554 O O . GLY A 1 73 ? 6.324 -10.475 -13.425 1.00 93.06 73 GLY A O 1
ATOM 555 N N . PRO A 1 74 ? 4.666 -9.636 -12.163 1.00 93.00 74 PRO A N 1
ATOM 556 C CA . PRO A 1 74 ? 3.820 -10.816 -12.281 1.00 93.00 74 PRO A CA 1
ATOM 557 C C . PRO A 1 74 ? 3.500 -11.175 -13.740 1.00 93.00 74 PRO A C 1
ATOM 559 O O . PRO A 1 74 ? 3.092 -10.340 -14.550 1.00 93.00 74 PRO A O 1
ATOM 562 N N . ALA A 1 75 ? 3.654 -12.457 -14.075 1.00 93.06 75 ALA A N 1
ATOM 563 C CA . ALA A 1 75 ? 3.329 -12.980 -15.404 1.00 93.06 75 ALA A CA 1
ATOM 564 C C . ALA A 1 75 ? 1.830 -13.278 -15.580 1.00 93.06 75 ALA A C 1
ATOM 566 O O . ALA A 1 75 ? 1.349 -13.291 -16.712 1.00 93.06 75 ALA A O 1
ATOM 567 N N . ARG A 1 76 ? 1.115 -13.487 -14.467 1.00 91.81 76 ARG A N 1
ATOM 568 C CA . ARG A 1 76 ? -0.319 -13.792 -14.385 1.00 91.81 76 ARG A CA 1
ATOM 569 C C . ARG A 1 76 ? -0.992 -12.909 -13.342 1.00 91.81 76 ARG A C 1
ATOM 571 O O . ARG A 1 76 ? -0.358 -12.585 -12.336 1.00 91.81 76 ARG A O 1
ATOM 578 N N . LEU A 1 77 ? -2.280 -12.637 -13.532 1.00 90.50 77 LEU A N 1
ATOM 579 C CA . LEU A 1 77 ? -3.094 -11.894 -12.576 1.00 90.50 77 LEU A CA 1
ATOM 580 C C . LEU A 1 77 ? -3.122 -12.562 -11.188 1.00 90.50 77 LEU A C 1
ATOM 582 O O . LEU A 1 77 ? -2.894 -11.908 -10.184 1.00 90.50 77 LEU A O 1
ATOM 586 N N . ALA A 1 78 ? -3.284 -13.887 -11.107 1.00 91.69 78 ALA A N 1
ATOM 587 C CA . ALA A 1 78 ? -3.262 -14.619 -9.835 1.00 91.69 78 ALA A CA 1
ATOM 588 C C . ALA A 1 78 ? -1.857 -14.650 -9.186 1.00 91.69 78 ALA A C 1
ATOM 590 O O . ALA A 1 78 ? -1.133 -15.649 -9.265 1.00 91.69 78 ALA A O 1
ATOM 591 N N . HIS A 1 79 ? -1.463 -13.548 -8.547 1.00 94.25 79 HIS A N 1
ATOM 592 C CA . HIS A 1 79 ? -0.160 -13.342 -7.925 1.00 94.25 79 HIS A CA 1
ATOM 593 C C . HIS A 1 79 ? -0.292 -12.764 -6.512 1.00 94.25 79 HIS A C 1
ATOM 595 O O . HIS A 1 79 ? -1.211 -11.996 -6.223 1.00 94.25 79 HIS A O 1
ATOM 601 N N . ARG A 1 80 ? 0.664 -13.093 -5.631 1.00 95.19 80 ARG A N 1
ATOM 602 C CA . ARG A 1 80 ? 0.637 -12.680 -4.217 1.00 95.19 80 ARG A CA 1
ATOM 603 C C . ARG A 1 80 ? 0.616 -11.161 -4.017 1.00 95.19 80 ARG A C 1
ATOM 605 O O . ARG A 1 80 ? -0.024 -10.691 -3.094 1.00 95.19 80 ARG A O 1
ATOM 612 N N . TYR A 1 81 ? 1.212 -10.401 -4.942 1.00 95.06 81 TYR A N 1
ATOM 613 C CA . TYR A 1 81 ? 1.173 -8.927 -4.918 1.00 95.06 81 TYR A CA 1
ATOM 614 C C . TYR A 1 81 ? -0.241 -8.347 -4.852 1.00 95.06 81 TYR A C 1
ATOM 616 O O . TYR A 1 81 ? -0.407 -7.204 -4.454 1.00 95.06 81 TYR A O 1
ATOM 624 N N . VAL A 1 82 ? -1.255 -9.103 -5.278 1.00 96.44 82 VAL A N 1
ATOM 625 C CA . VAL A 1 82 ? -2.649 -8.706 -5.078 1.00 96.44 82 VAL A CA 1
ATOM 626 C C . VAL A 1 82 ? -3.334 -9.624 -4.079 1.00 96.44 82 VAL A C 1
ATOM 628 O O . VAL A 1 82 ? -3.926 -9.145 -3.118 1.00 96.44 82 VAL A O 1
ATOM 631 N N . LEU A 1 83 ? -3.228 -10.942 -4.272 1.00 96.75 83 LEU A N 1
ATOM 632 C CA . LEU A 1 83 ? -3.972 -11.924 -3.476 1.00 96.75 83 LEU A CA 1
ATOM 633 C C . LEU A 1 83 ? -3.583 -11.941 -1.986 1.00 96.75 83 LEU A C 1
ATOM 635 O O . LEU A 1 83 ? -4.358 -12.449 -1.178 1.00 96.75 83 LEU A O 1
ATOM 639 N N . GLU A 1 84 ? -2.410 -11.412 -1.635 1.00 97.38 84 GLU A N 1
ATOM 640 C CA . GLU A 1 84 ? -1.916 -11.263 -0.262 1.00 97.38 84 GLU A CA 1
ATOM 641 C C . GLU A 1 84 ? -1.947 -9.787 0.168 1.00 97.38 84 GLU A C 1
ATOM 643 O O . GLU A 1 84 ? -2.627 -9.439 1.135 1.00 97.38 84 GLU A O 1
ATOM 648 N N . ASP A 1 85 ? -1.294 -8.899 -0.591 1.00 98.00 85 ASP A N 1
ATOM 649 C CA . ASP A 1 85 ? -1.092 -7.506 -0.164 1.00 98.00 85 ASP A CA 1
ATOM 650 C C . ASP A 1 85 ? -2.388 -6.677 -0.140 1.00 98.00 85 ASP A C 1
ATOM 652 O O . ASP A 1 85 ? -2.508 -5.754 0.667 1.00 98.00 85 ASP A O 1
ATOM 656 N N . VAL A 1 86 ? -3.389 -6.985 -0.975 1.00 98.12 86 VAL A N 1
ATOM 657 C CA . VAL A 1 86 ? -4.658 -6.234 -0.963 1.00 98.12 86 VAL A CA 1
ATOM 658 C C . VAL A 1 86 ? -5.505 -6.569 0.261 1.00 98.12 86 VAL A C 1
ATOM 660 O O . VAL A 1 86 ? -5.788 -5.645 1.022 1.00 98.12 86 VAL A O 1
ATOM 663 N N . PRO A 1 87 ? -5.906 -7.829 0.517 1.00 97.94 87 PRO A N 1
ATOM 664 C CA . PRO A 1 87 ? -6.747 -8.127 1.673 1.00 97.94 87 PRO A CA 1
ATOM 665 C C . PRO A 1 87 ? -6.016 -7.901 3.005 1.00 97.94 87 PRO A C 1
ATOM 667 O O . PRO A 1 87 ? -6.589 -7.334 3.937 1.00 97.94 87 PRO A O 1
ATOM 670 N N . PHE A 1 88 ? -4.745 -8.298 3.115 1.00 97.81 88 PHE A N 1
ATOM 671 C CA . PHE A 1 88 ? -4.026 -8.256 4.395 1.00 97.81 88 PHE A CA 1
ATOM 672 C C . PHE A 1 88 ? -3.222 -6.971 4.614 1.00 97.81 88 PHE A C 1
ATOM 674 O O . PHE A 1 88 ? -2.922 -6.636 5.757 1.00 97.81 88 PHE A O 1
ATOM 681 N N . GLY A 1 89 ? -2.921 -6.223 3.552 1.00 97.19 89 GLY A N 1
ATOM 682 C CA . GLY A 1 89 ? -2.262 -4.920 3.627 1.00 97.19 89 GLY A CA 1
ATOM 683 C C . GLY A 1 89 ? -3.232 -3.763 3.407 1.00 97.19 89 GLY A C 1
ATOM 684 O O . GLY A 1 89 ? -3.518 -3.007 4.334 1.00 97.19 89 GLY A O 1
ATOM 685 N N . LEU A 1 90 ? -3.745 -3.610 2.183 1.00 98.19 90 LEU A N 1
ATOM 686 C CA . LEU A 1 90 ? -4.503 -2.418 1.781 1.00 98.19 90 LEU A CA 1
ATOM 687 C C . LEU A 1 90 ? -5.871 -2.318 2.462 1.00 98.19 90 LEU A C 1
ATOM 689 O O . LEU A 1 90 ? -6.214 -1.260 2.979 1.00 98.19 90 LEU A O 1
ATOM 693 N N . VAL A 1 91 ? -6.643 -3.404 2.511 1.00 98.25 91 VAL A N 1
ATOM 694 C CA . VAL A 1 91 ? -7.945 -3.432 3.200 1.00 98.25 91 VAL A CA 1
ATOM 695 C C . VAL A 1 91 ? -7.755 -3.239 4.705 1.00 98.25 91 VAL A C 1
ATOM 697 O O . VAL A 1 91 ? -8.532 -2.523 5.333 1.00 98.25 91 VAL A O 1
ATOM 700 N N . PHE A 1 92 ? -6.697 -3.808 5.292 1.00 97.50 92 PHE A N 1
ATOM 701 C CA . PHE A 1 92 ? -6.348 -3.536 6.688 1.00 97.50 92 PHE A CA 1
ATOM 702 C C . PHE A 1 92 ? -6.061 -2.046 6.920 1.00 97.50 92 PHE A C 1
ATOM 704 O O . PHE A 1 92 ? -6.601 -1.457 7.855 1.00 97.50 92 PHE A O 1
ATOM 711 N N . GLN A 1 93 ? -5.268 -1.413 6.050 1.00 97.50 93 GLN A N 1
ATOM 712 C CA . GLN A 1 93 ? -4.998 0.025 6.121 1.00 97.50 93 GLN A CA 1
ATOM 713 C C . GLN A 1 93 ? -6.267 0.861 5.931 1.00 97.50 93 GLN A C 1
ATOM 715 O O . GLN A 1 93 ? -6.473 1.812 6.677 1.00 97.50 93 GLN A O 1
ATOM 720 N N . GLU A 1 94 ? -7.144 0.487 4.995 1.00 97.88 94 GLU A N 1
ATOM 721 C CA . GLU A 1 94 ? -8.440 1.139 4.782 1.00 97.88 94 GLU A CA 1
ATOM 722 C C . GLU A 1 94 ? -9.311 1.056 6.046 1.00 97.88 94 GLU A C 1
ATOM 724 O O . GLU A 1 94 ? -9.901 2.051 6.474 1.00 97.88 94 GLU A O 1
ATOM 729 N N . ARG A 1 95 ? -9.359 -0.116 6.690 1.00 96.81 95 ARG A N 1
ATOM 730 C CA . ARG A 1 95 ? -10.095 -0.335 7.939 1.00 96.81 95 ARG A CA 1
ATOM 731 C C . ARG A 1 95 ? -9.533 0.500 9.089 1.00 96.81 95 ARG A C 1
ATOM 733 O O . ARG A 1 95 ? -10.296 1.132 9.819 1.00 96.81 95 ARG A O 1
ATOM 740 N N . LEU A 1 96 ? -8.211 0.518 9.229 1.00 96.69 96 LEU A N 1
ATOM 741 C CA . LEU A 1 96 ? -7.505 1.298 10.240 1.00 96.69 96 LEU A CA 1
ATOM 742 C C . LEU A 1 96 ? -7.709 2.806 10.038 1.00 96.69 96 LEU A C 1
ATOM 744 O O . LEU A 1 96 ? -7.945 3.528 11.003 1.00 96.69 96 LEU A O 1
ATOM 748 N N . ALA A 1 97 ? -7.684 3.275 8.791 1.00 97.12 97 ALA A N 1
ATOM 749 C CA . ALA A 1 97 ? -7.934 4.670 8.447 1.00 97.12 97 ALA A CA 1
ATOM 750 C C . ALA A 1 97 ? -9.343 5.116 8.855 1.00 97.12 97 ALA A C 1
ATOM 752 O O . ALA A 1 97 ? -9.486 6.156 9.497 1.00 97.12 97 ALA A O 1
ATOM 753 N N . ARG A 1 98 ? -10.371 4.290 8.601 1.00 95.69 98 ARG A N 1
ATOM 754 C CA . ARG A 1 98 ? -11.747 4.563 9.060 1.00 95.69 98 ARG A CA 1
ATOM 755 C C . ARG A 1 98 ? -11.844 4.670 10.581 1.00 95.69 98 ARG A C 1
ATOM 757 O O . ARG A 1 98 ? -12.493 5.587 11.072 1.00 95.69 98 ARG A O 1
ATOM 764 N N . LEU A 1 99 ? -11.189 3.768 11.316 1.00 95.81 99 LEU A N 1
ATOM 765 C CA . LEU A 1 99 ? -11.162 3.792 12.785 1.00 95.81 99 LEU A CA 1
ATOM 766 C C . LEU A 1 99 ? -10.542 5.089 13.326 1.00 95.81 99 LEU A C 1
ATOM 768 O O . LEU A 1 99 ? -11.000 5.620 14.334 1.00 95.81 99 LEU A O 1
ATOM 772 N N . LEU A 1 100 ? -9.521 5.608 12.644 1.00 95.75 100 LEU A N 1
ATOM 773 C CA . LEU A 1 100 ? -8.796 6.819 13.034 1.00 95.75 100 LEU A CA 1
ATOM 774 C C . LEU A 1 100 ? -9.391 8.114 12.457 1.00 95.75 100 LEU A C 1
ATOM 776 O O . LEU A 1 100 ? -8.877 9.191 12.747 1.00 95.75 100 LEU A O 1
ATOM 780 N N . GLY A 1 101 ? -10.440 8.029 11.632 1.00 95.88 101 GLY A N 1
ATOM 781 C CA . GLY A 1 101 ? -11.005 9.188 10.936 1.00 95.88 101 GLY A CA 1
ATOM 782 C C . GLY A 1 101 ? -10.050 9.819 9.915 1.00 95.88 101 GLY A C 1
ATOM 783 O O . GLY A 1 101 ? -10.108 11.025 9.692 1.00 95.88 101 GLY A O 1
ATOM 784 N N . VAL A 1 102 ? -9.148 9.028 9.325 1.00 97.94 102 VAL A N 1
ATOM 785 C CA . VAL A 1 102 ? -8.210 9.477 8.288 1.00 97.94 102 VAL A CA 1
ATOM 786 C C . VAL A 1 102 ? -8.775 9.148 6.912 1.00 97.94 102 VAL A C 1
ATOM 788 O O . VAL A 1 102 ? -9.079 7.994 6.613 1.00 97.94 102 VAL A O 1
ATOM 791 N N . ASP A 1 103 ? -8.864 10.154 6.048 1.00 97.81 103 ASP A N 1
ATOM 792 C CA . ASP A 1 103 ? -9.297 9.958 4.668 1.00 97.81 103 ASP A CA 1
ATOM 793 C C . ASP A 1 103 ? -8.194 9.281 3.839 1.00 97.81 103 ASP A C 1
ATOM 795 O O . ASP A 1 103 ? -7.072 9.781 3.734 1.00 97.81 103 ASP A O 1
ATOM 799 N N . CYS A 1 104 ? -8.516 8.143 3.216 1.00 98.25 104 CYS A N 1
ATOM 800 C CA . CYS A 1 104 ? -7.646 7.449 2.254 1.00 98.25 104 CYS A CA 1
ATOM 801 C C . CYS A 1 104 ? -8.411 7.106 0.956 1.00 98.25 104 CYS A C 1
ATOM 803 O O . CYS A 1 104 ? -8.625 5.925 0.639 1.00 98.25 104 CYS A O 1
ATOM 805 N N . PRO A 1 105 ? -8.922 8.117 0.225 1.00 98.50 105 PRO A N 1
ATOM 806 C CA . PRO A 1 105 ? -9.752 7.904 -0.957 1.00 98.50 105 PRO A CA 1
ATOM 807 C C . PRO A 1 105 ? -9.005 7.202 -2.095 1.00 98.50 105 PRO A C 1
ATOM 809 O O . PRO A 1 105 ? -9.612 6.389 -2.795 1.00 98.50 105 PRO A O 1
ATOM 812 N N . LEU A 1 106 ? -7.708 7.467 -2.287 1.00 98.62 106 LEU A N 1
ATOM 813 C CA . LEU A 1 106 ? -6.940 6.839 -3.358 1.00 98.62 106 LEU A CA 1
ATOM 814 C C . LEU A 1 106 ? -6.679 5.362 -3.057 1.00 98.62 106 LEU A C 1
ATOM 816 O O . LEU A 1 106 ? -6.886 4.528 -3.938 1.00 98.62 106 LEU A O 1
ATOM 820 N N . LEU A 1 107 ? -6.297 5.024 -1.823 1.00 98.62 107 LEU A N 1
ATOM 821 C CA . LEU A 1 107 ? -6.198 3.639 -1.357 1.00 98.62 107 LEU A CA 1
ATOM 822 C C . LEU A 1 107 ? -7.515 2.885 -1.584 1.00 98.62 107 LEU A C 1
ATOM 824 O O . LEU A 1 107 ? -7.524 1.815 -2.195 1.00 98.62 107 LEU A O 1
ATOM 828 N N . SER A 1 108 ? -8.630 3.479 -1.153 1.00 98.69 108 SER A N 1
ATOM 829 C CA . SER A 1 108 ? -9.966 2.885 -1.285 1.00 98.69 108 SER A CA 1
ATOM 830 C C . SER A 1 108 ? -10.347 2.664 -2.755 1.00 98.69 108 SER A C 1
ATOM 832 O O . SER A 1 108 ? -10.885 1.612 -3.108 1.00 98.69 108 SER A O 1
ATOM 834 N N . ALA A 1 109 ? -10.025 3.623 -3.632 1.00 98.69 109 ALA A N 1
ATOM 835 C CA . ALA A 1 109 ? -10.242 3.509 -5.073 1.00 98.69 109 ALA A CA 1
ATOM 836 C C . ALA A 1 109 ? -9.383 2.404 -5.707 1.00 98.69 109 ALA A C 1
ATOM 838 O O . ALA A 1 109 ? -9.882 1.654 -6.544 1.00 98.69 109 ALA A O 1
ATOM 839 N N . CYS A 1 110 ? -8.121 2.256 -5.288 1.00 98.38 110 CYS A N 1
ATOM 840 C CA . CYS A 1 110 ? -7.249 1.179 -5.761 1.00 98.38 110 CYS A CA 1
ATOM 841 C C . CYS A 1 110 ? -7.820 -0.199 -5.419 1.00 98.38 110 CYS A C 1
ATOM 843 O O . CYS A 1 110 ? -7.856 -1.069 -6.286 1.00 98.38 110 CYS A O 1
ATOM 845 N N . ILE A 1 111 ? -8.307 -0.382 -4.185 1.00 98.69 111 ILE A N 1
ATOM 846 C CA . ILE A 1 111 ? -8.963 -1.627 -3.764 1.00 98.69 111 ILE A CA 1
ATOM 847 C C . ILE A 1 111 ? -10.179 -1.893 -4.654 1.00 98.69 111 ILE A C 1
ATOM 849 O O . ILE A 1 111 ? -10.278 -2.969 -5.229 1.00 98.69 111 ILE A O 1
ATOM 853 N N . THR A 1 112 ? -11.053 -0.903 -4.849 1.00 98.69 112 THR A N 1
ATOM 854 C CA . THR A 1 112 ? -12.257 -1.051 -5.686 1.00 98.69 112 THR A CA 1
ATOM 855 C C . THR A 1 112 ? -11.931 -1.422 -7.136 1.00 98.69 112 THR A C 1
ATOM 857 O O . THR A 1 112 ? -12.593 -2.280 -7.717 1.00 98.69 112 THR A O 1
ATOM 860 N N . LEU A 1 113 ? -10.899 -0.817 -7.734 1.00 98.38 113 LEU A N 1
ATOM 861 C CA . LEU A 1 113 ? -10.453 -1.181 -9.081 1.00 98.38 113 LEU A CA 1
ATOM 862 C C . LEU A 1 113 ? -9.917 -2.616 -9.130 1.00 98.38 113 LEU A C 1
ATOM 864 O O . LEU A 1 113 ? -10.220 -3.346 -10.070 1.00 98.38 113 LEU A O 1
ATOM 868 N N . LEU A 1 114 ? -9.150 -3.037 -8.122 1.00 97.38 114 LEU A N 1
ATOM 869 C CA . LEU A 1 114 ? -8.638 -4.405 -8.040 1.00 97.38 114 LEU A CA 1
ATOM 870 C C . LEU A 1 114 ? -9.769 -5.418 -7.834 1.00 97.38 114 LEU A C 1
ATOM 872 O O . LEU A 1 114 ? -9.768 -6.444 -8.501 1.00 97.38 114 LEU A O 1
ATOM 876 N N . GLU A 1 115 ? -10.768 -5.125 -7.004 1.00 98.00 115 GLU A N 1
ATOM 877 C CA . GLU A 1 115 ? -11.953 -5.982 -6.850 1.00 98.00 115 GLU A CA 1
ATOM 878 C C . GLU A 1 115 ? -12.707 -6.154 -8.179 1.00 98.00 115 GLU A C 1
ATOM 880 O O . GLU A 1 115 ? -13.104 -7.265 -8.531 1.00 98.00 115 GLU A O 1
ATOM 885 N N . ALA A 1 116 ? -12.831 -5.084 -8.973 1.00 97.94 116 ALA A N 1
ATOM 886 C CA . ALA A 1 116 ? -13.429 -5.156 -10.306 1.00 97.94 116 ALA A CA 1
ATOM 887 C C . ALA A 1 116 ? -12.589 -5.994 -11.288 1.00 97.94 116 ALA A C 1
ATOM 889 O O . ALA A 1 116 ? -13.142 -6.788 -12.045 1.00 97.94 116 ALA A O 1
ATOM 890 N N . VAL A 1 117 ? -11.259 -5.846 -11.265 1.00 95.62 117 VAL A N 1
ATOM 891 C CA . VAL A 1 117 ? -10.334 -6.613 -12.121 1.00 95.62 117 VAL A CA 1
ATOM 892 C C . VAL A 1 117 ? -10.335 -8.104 -11.767 1.00 95.62 117 VAL A C 1
ATOM 894 O O . VAL A 1 117 ? -10.269 -8.942 -12.663 1.00 95.62 117 VAL A O 1
ATOM 897 N N . TYR A 1 118 ? -10.414 -8.446 -10.479 1.00 95.12 118 TYR A N 1
ATOM 898 C CA . TYR A 1 118 ? -10.376 -9.833 -9.996 1.00 95.12 118 TYR A CA 1
ATOM 899 C C . TYR A 1 118 ? -11.761 -10.481 -9.894 1.00 95.12 118 TYR A C 1
ATOM 901 O O . TYR A 1 118 ? -11.839 -11.685 -9.660 1.00 95.12 118 TYR A O 1
ATOM 909 N N . ALA A 1 119 ? -12.835 -9.708 -10.094 1.00 95.94 119 ALA A N 1
ATOM 910 C CA . ALA A 1 119 ? -14.221 -10.143 -9.925 1.00 95.94 119 ALA A CA 1
ATOM 911 C C . ALA A 1 119 ? -14.486 -10.795 -8.550 1.00 95.94 119 ALA A C 1
ATOM 913 O O . ALA A 1 119 ? -15.244 -11.757 -8.434 1.00 95.94 119 ALA A O 1
ATOM 914 N N . GLU A 1 120 ? -13.850 -10.267 -7.504 1.00 94.94 120 GLU A N 1
ATOM 915 C CA . GLU A 1 120 ? -13.907 -10.776 -6.132 1.00 94.94 120 GLU A CA 1
ATOM 916 C C . GLU A 1 120 ? -13.805 -9.602 -5.151 1.00 94.94 120 GLU A C 1
ATOM 918 O O . GLU A 1 120 ? -13.085 -8.640 -5.421 1.00 94.94 120 GLU A O 1
ATOM 923 N N . SER A 1 121 ? -14.485 -9.676 -4.000 1.00 97.06 121 SER A N 1
ATOM 924 C CA . SER A 1 121 ? -14.261 -8.699 -2.933 1.00 97.06 121 SER A CA 1
ATOM 925 C C . SER A 1 121 ? -13.031 -9.066 -2.108 1.00 97.06 121 SER A C 1
ATOM 927 O O . SER A 1 121 ? -13.001 -10.085 -1.425 1.00 97.06 121 SER A O 1
ATOM 929 N N . PHE A 1 122 ? -12.022 -8.198 -2.117 1.00 98.19 122 PHE A N 1
ATOM 930 C CA . PHE A 1 122 ? -10.874 -8.290 -1.221 1.00 98.19 122 PHE A CA 1
ATOM 931 C C . PHE A 1 122 ? -11.215 -7.834 0.196 1.00 98.19 122 PHE A C 1
ATOM 933 O O . PHE A 1 122 ? -10.581 -8.296 1.146 1.00 98.19 122 PHE A O 1
ATOM 940 N N . ARG A 1 123 ? -12.219 -6.962 0.349 1.00 96.81 123 ARG A N 1
ATOM 941 C CA . ARG A 1 123 ? -12.700 -6.502 1.659 1.00 96.81 123 ARG A CA 1
ATOM 942 C C . ARG A 1 123 ? -13.249 -7.643 2.518 1.00 96.81 123 ARG A C 1
ATOM 944 O O . ARG A 1 123 ? -13.072 -7.610 3.732 1.00 96.81 123 ARG A O 1
ATOM 951 N N . ASP A 1 124 ? -13.773 -8.689 1.885 1.00 95.88 124 ASP A N 1
ATOM 952 C CA . ASP A 1 124 ? -14.331 -9.864 2.565 1.00 95.88 124 ASP A CA 1
ATOM 953 C C . ASP A 1 124 ? -13.302 -10.985 2.826 1.00 95.88 124 ASP A C 1
ATOM 955 O O . ASP A 1 124 ? -13.601 -11.969 3.501 1.00 95.88 124 ASP A O 1
ATOM 959 N N . ARG A 1 125 ? -12.071 -10.868 2.309 1.00 95.69 125 ARG A N 1
ATOM 960 C CA . ARG A 1 125 ? -11.076 -11.961 2.349 1.00 95.69 125 ARG A CA 1
ATOM 961 C C . ARG A 1 125 ? -10.175 -11.980 3.573 1.00 95.69 125 ARG A C 1
ATOM 963 O O . ARG A 1 125 ? -9.533 -12.997 3.843 1.00 95.69 125 ARG A O 1
ATOM 970 N N . ASN A 1 126 ? -10.062 -10.867 4.285 1.00 95.75 126 ASN A N 1
ATOM 971 C CA . ASN A 1 126 ? -9.184 -10.795 5.442 1.00 95.75 126 ASN A CA 1
ATOM 972 C C . ASN A 1 126 ? -9.914 -11.286 6.697 1.00 95.75 126 ASN A C 1
ATOM 974 O O . ASN A 1 126 ? -10.507 -10.513 7.449 1.00 95.75 126 ASN A O 1
ATOM 978 N N . TYR A 1 127 ? -9.827 -12.596 6.922 1.00 94.31 127 TYR A N 1
ATOM 979 C CA . TYR A 1 127 ? -10.454 -13.294 8.045 1.00 94.31 127 TYR A CA 1
ATOM 980 C C . TYR A 1 127 ? -9.934 -12.861 9.426 1.00 94.31 127 TYR A C 1
ATOM 982 O O . TYR A 1 127 ? -10.543 -13.205 10.433 1.00 94.31 127 TYR A O 1
ATOM 990 N N . LEU A 1 128 ? -8.838 -12.097 9.490 1.00 94.56 128 LEU A N 1
ATOM 991 C CA . LEU A 1 128 ? -8.276 -11.580 10.738 1.00 94.56 128 LEU A CA 1
ATOM 992 C C . LEU A 1 128 ? -8.885 -10.228 11.142 1.00 94.56 128 LEU A C 1
ATOM 994 O O . LEU A 1 128 ? -8.730 -9.812 12.288 1.00 94.56 128 LEU A O 1
ATOM 998 N N . LEU A 1 129 ? -9.564 -9.507 10.235 1.00 93.75 129 LEU A N 1
ATOM 999 C CA . LEU A 1 129 ? -9.993 -8.124 10.506 1.00 93.75 129 LEU A CA 1
ATOM 1000 C C . LEU A 1 129 ? -10.973 -8.006 11.661 1.00 93.75 129 LEU A C 1
ATOM 1002 O O . LEU A 1 129 ? -10.846 -7.079 12.454 1.00 93.75 129 LEU A O 1
ATOM 1006 N N . ALA A 1 130 ? -11.936 -8.919 11.756 1.00 92.06 130 ALA A N 1
ATOM 1007 C CA . ALA A 1 130 ? -12.939 -8.871 12.814 1.00 92.06 130 ALA A CA 1
ATOM 1008 C C . ALA A 1 130 ? -12.319 -9.063 14.208 1.00 92.06 130 ALA A C 1
ATOM 1010 O O . ALA A 1 130 ? -12.844 -8.533 15.182 1.00 92.06 130 ALA A O 1
ATOM 1011 N N . GLU A 1 131 ? -11.202 -9.787 14.292 1.00 92.25 131 GLU A N 1
ATOM 1012 C CA . GLU A 1 131 ? -10.476 -10.041 15.538 1.00 92.25 131 GLU A CA 1
ATO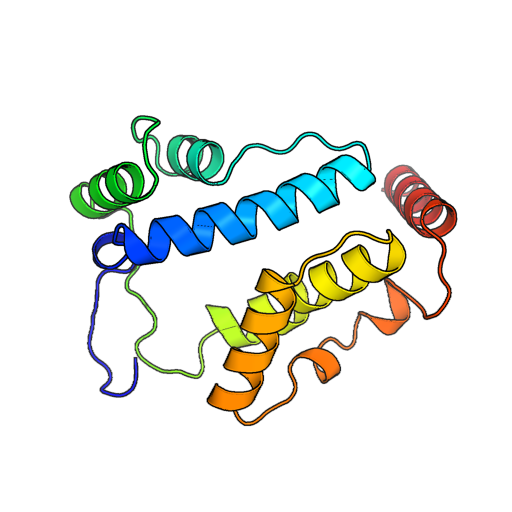M 1013 C C . GLU A 1 131 ? -9.479 -8.917 15.854 1.00 92.25 131 GLU A C 1
ATOM 1015 O O . GLU A 1 131 ? -9.389 -8.474 16.998 1.00 92.25 131 GLU A O 1
ATOM 1020 N N . LEU A 1 132 ? -8.751 -8.425 14.845 1.00 91.62 132 LEU A N 1
ATOM 1021 C CA . LEU A 1 132 ? -7.723 -7.391 15.009 1.00 91.62 132 LEU A CA 1
ATOM 1022 C C . LEU A 1 132 ? -8.301 -5.974 15.134 1.00 91.62 132 LEU A C 1
ATOM 1024 O O . LEU A 1 132 ? -7.767 -5.162 15.884 1.00 91.62 132 LEU A O 1
ATOM 1028 N N . LEU A 1 133 ? -9.364 -5.668 14.382 1.00 93.56 133 LEU A N 1
ATOM 1029 C CA . LEU A 1 133 ? -10.026 -4.359 14.315 1.00 93.56 133 LEU A CA 1
ATOM 1030 C C . LEU A 1 133 ? -11.568 -4.501 14.353 1.00 93.56 133 LEU A C 1
ATOM 1032 O O . LEU A 1 133 ? -12.244 -4.137 13.376 1.00 93.56 133 LEU A O 1
ATOM 1036 N N . PRO A 1 134 ? -12.139 -5.012 15.465 1.00 92.56 134 PRO A N 1
ATOM 1037 C CA . PRO A 1 134 ? -13.581 -5.164 15.641 1.00 92.56 134 PRO A CA 1
ATOM 1038 C C . PRO A 1 134 ? -14.366 -3.881 15.340 1.00 92.56 134 PRO A C 1
ATOM 1040 O O . PRO A 1 134 ? -13.889 -2.763 15.552 1.00 92.56 134 PRO A O 1
ATOM 1043 N N . GLU A 1 135 ? -15.607 -4.037 14.876 1.00 89.25 135 GLU A N 1
ATOM 1044 C CA . GLU A 1 135 ? -16.535 -2.913 14.705 1.00 89.25 135 GLU A CA 1
ATOM 1045 C C . GLU A 1 135 ? -16.701 -2.118 16.007 1.00 89.25 135 GLU A C 1
ATOM 1047 O O . GLU A 1 135 ? -16.890 -2.685 17.081 1.00 89.25 135 GLU A O 1
ATOM 1052 N N . GLY A 1 136 ? -16.615 -0.788 15.906 1.00 89.00 136 GLY A N 1
ATOM 1053 C CA . GLY A 1 136 ? -16.727 0.118 17.052 1.00 89.00 136 GLY A CA 1
ATOM 1054 C C . GLY A 1 136 ? -15.497 0.192 17.968 1.00 89.00 136 GLY A C 1
ATOM 1055 O O . GLY A 1 136 ? -15.556 0.890 18.980 1.00 89.00 136 GLY A O 1
ATOM 1056 N N . MET A 1 137 ? -14.385 -0.481 17.645 1.00 94.50 137 MET A N 1
ATOM 1057 C CA . MET A 1 137 ? -13.126 -0.311 18.380 1.00 94.50 137 MET A CA 1
ATOM 1058 C C . MET A 1 137 ? -12.637 1.145 18.293 1.00 94.50 137 MET A C 1
ATOM 1060 O O . MET A 1 137 ? -12.627 1.736 17.216 1.00 94.50 137 MET A O 1
ATOM 1064 N N . SER A 1 138 ? -12.200 1.715 19.422 1.00 93.19 138 SER A N 1
ATOM 1065 C CA . SER A 1 138 ? -11.591 3.050 19.458 1.00 93.19 138 SER A CA 1
ATOM 1066 C C . SER A 1 138 ? -10.077 2.994 19.225 1.00 93.19 138 SER A C 1
ATOM 1068 O O . SER A 1 138 ? -9.430 1.966 19.457 1.00 93.19 138 SER A O 1
ATOM 1070 N N . ALA A 1 139 ? -9.489 4.118 18.814 1.00 92.06 139 ALA A N 1
ATOM 1071 C CA . ALA A 1 139 ? -8.041 4.253 18.651 1.00 92.06 139 ALA A CA 1
ATOM 1072 C C . ALA A 1 139 ? -7.280 3.967 19.956 1.00 92.06 139 ALA A C 1
ATOM 1074 O O . ALA A 1 139 ? -6.245 3.300 19.956 1.00 92.06 139 ALA A O 1
ATOM 1075 N N . GLU A 1 140 ? -7.817 4.417 21.090 1.00 92.56 140 GLU A N 1
ATOM 1076 C CA . GLU A 1 140 ? -7.240 4.192 22.414 1.00 92.56 140 GLU A CA 1
ATOM 1077 C C . GLU A 1 140 ? -7.232 2.708 22.779 1.00 92.56 140 GLU A C 1
ATOM 1079 O O . GLU A 1 140 ? -6.227 2.216 23.300 1.00 92.56 140 GLU A O 1
ATOM 1084 N N . ALA A 1 141 ? -8.325 1.994 22.484 1.00 93.62 141 ALA A N 1
ATOM 1085 C CA . ALA A 1 141 ? -8.443 0.561 22.731 1.00 93.62 141 ALA A CA 1
ATOM 1086 C C . ALA A 1 141 ? -7.438 -0.238 21.889 1.00 93.62 141 ALA A C 1
ATOM 1088 O O . ALA A 1 141 ? -6.740 -1.099 22.429 1.00 93.62 141 ALA A O 1
ATOM 1089 N N . LEU A 1 142 ? -7.297 0.100 20.601 1.00 93.44 142 LEU A N 1
ATOM 1090 C CA . LEU A 1 142 ? -6.295 -0.497 19.715 1.00 93.44 142 LEU A CA 1
ATOM 1091 C C . LEU A 1 142 ? -4.876 -0.300 20.267 1.00 93.44 142 LEU A C 1
ATOM 1093 O O . LEU A 1 142 ? -4.128 -1.258 20.461 1.00 93.44 142 LEU A O 1
ATOM 1097 N N . LEU A 1 143 ? -4.512 0.946 20.581 1.00 91.56 143 LEU A N 1
ATOM 1098 C CA . LEU A 1 143 ? -3.186 1.272 21.106 1.00 91.56 143 LEU A CA 1
ATOM 1099 C C . LEU A 1 143 ? -2.911 0.600 22.459 1.00 91.56 143 LEU A C 1
ATOM 1101 O O . LEU A 1 143 ? -1.773 0.214 22.736 1.00 91.56 143 LEU A O 1
ATOM 1105 N N . ALA A 1 144 ? -3.928 0.454 23.311 1.00 92.31 144 ALA A N 1
ATOM 1106 C CA . ALA A 1 144 ? -3.810 -0.275 24.569 1.00 92.31 144 ALA A CA 1
ATOM 1107 C C . ALA A 1 144 ? -3.525 -1.765 24.332 1.00 92.31 144 ALA A C 1
ATOM 1109 O O . ALA A 1 144 ? -2.583 -2.290 24.928 1.00 92.31 144 ALA A O 1
ATOM 1110 N N . ALA A 1 145 ? -4.256 -2.410 23.419 1.00 91.50 145 ALA A N 1
ATOM 1111 C CA . ALA A 1 145 ? -4.041 -3.811 23.063 1.00 91.50 145 ALA A CA 1
ATOM 1112 C C . ALA A 1 145 ? -2.618 -4.059 22.530 1.00 91.50 145 ALA A C 1
ATOM 1114 O O . ALA A 1 145 ? -1.943 -4.986 22.984 1.00 91.50 145 ALA A O 1
ATOM 1115 N N . CYS A 1 146 ? -2.111 -3.188 21.648 1.00 91.31 146 CYS A N 1
ATOM 1116 C CA . CYS A 1 146 ? -0.739 -3.286 21.138 1.00 91.31 146 CYS A CA 1
ATOM 1117 C C . CYS A 1 146 ? 0.317 -3.176 22.252 1.00 91.31 146 CYS A C 1
ATOM 1119 O O . CYS A 1 146 ? 1.296 -3.924 22.251 1.00 91.31 146 CYS A O 1
ATOM 1121 N N . ARG A 1 147 ? 0.130 -2.268 23.223 1.00 91.12 147 ARG A N 1
ATOM 1122 C CA . ARG A 1 147 ? 1.052 -2.129 24.365 1.00 91.12 147 ARG A CA 1
ATOM 1123 C C . ARG A 1 147 ? 1.052 -3.369 25.256 1.00 91.12 147 ARG A C 1
ATOM 1125 O O . ARG A 1 147 ? 2.123 -3.816 25.657 1.00 91.12 147 ARG A O 1
ATOM 1132 N N . SER A 1 148 ? -0.122 -3.928 25.543 1.00 90.06 148 SER A N 1
ATOM 1133 C CA . SER A 1 148 ? -0.247 -5.147 26.347 1.00 90.06 148 SER A CA 1
ATOM 1134 C C . SER A 1 148 ? 0.423 -6.350 25.683 1.00 90.06 148 SER A C 1
ATOM 1136 O O . SER A 1 148 ? 1.122 -7.094 26.362 1.00 90.06 148 SER A O 1
ATOM 1138 N N . ALA A 1 149 ? 0.271 -6.510 24.364 1.00 85.88 149 ALA A N 1
ATOM 1139 C CA . ALA A 1 149 ? 0.929 -7.582 23.618 1.00 85.88 149 ALA A CA 1
ATOM 1140 C C . ALA A 1 149 ? 2.464 -7.449 23.628 1.00 85.88 149 ALA A C 1
ATOM 1142 O O . ALA A 1 149 ? 3.168 -8.438 23.816 1.00 85.88 149 ALA A O 1
ATOM 1143 N N . CYS A 1 150 ? 2.981 -6.222 23.491 1.00 80.69 150 CYS A N 1
ATOM 1144 C CA . CYS A 1 150 ? 4.418 -5.946 23.548 1.00 80.69 150 CYS A CA 1
ATOM 1145 C C . CYS A 1 150 ? 5.016 -6.261 24.929 1.00 80.69 150 CYS A C 1
ATOM 1147 O O . CYS A 1 150 ? 6.099 -6.821 25.014 1.00 80.69 150 CYS A O 1
ATOM 1149 N N . ALA A 1 151 ? 4.295 -5.959 26.014 1.00 75.38 151 ALA A N 1
ATOM 1150 C CA . ALA A 1 151 ? 4.744 -6.265 27.375 1.00 75.38 151 ALA A CA 1
ATOM 1151 C C . ALA A 1 151 ? 4.720 -7.769 27.718 1.00 75.38 151 ALA A C 1
ATOM 1153 O O . ALA A 1 151 ? 5.317 -8.173 28.713 1.00 75.38 151 ALA A O 1
ATOM 1154 N N . ALA A 1 152 ? 4.005 -8.578 26.933 1.00 67.19 152 ALA A N 1
ATOM 1155 C CA . ALA A 1 152 ? 3.892 -10.024 27.109 1.00 67.19 152 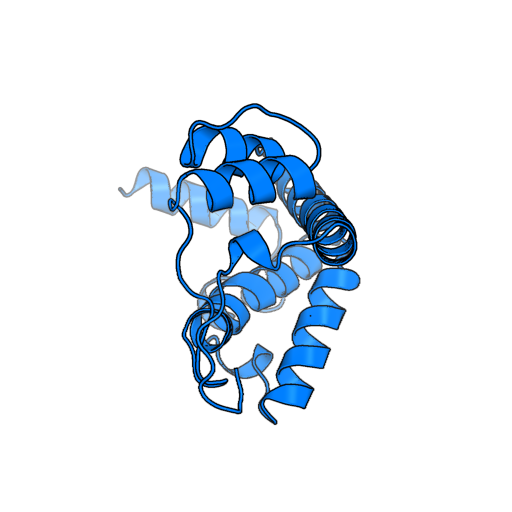ALA A CA 1
ATOM 1156 C C . ALA A 1 152 ? 4.876 -10.833 26.236 1.00 67.19 152 ALA A C 1
ATOM 1158 O O . ALA A 1 152 ? 4.871 -12.062 26.325 1.00 67.19 152 ALA A O 1
ATOM 1159 N N . SER A 1 153 ? 5.672 -10.162 25.392 1.00 57.12 153 SER A N 1
ATOM 1160 C CA . SER A 1 153 ? 6.676 -10.751 24.486 1.00 57.12 153 SER A CA 1
ATOM 1161 C C . SER A 1 153 ? 8.091 -10.553 25.021 1.00 57.12 153 SER A C 1
ATOM 1163 O O . SER A 1 153 ? 8.919 -11.466 24.816 1.00 57.12 153 SER A O 1
#

Sequence (153 aa):
MDRGEAWPLFGHFTGVVANMAQALDRERLALAQALGFTLPTLAQHYSRSYHVPLGPLEDIARAIDARGAGPLGPARLAHRYVLEDVPFGLVFQERLARLLGVDCPLLSACITLLEAVYAESFRDRNYLLAELLPEGMSAEALLAACRSACAAS

pLDDT: mean 94.71, std 5.84, range [57.12, 98.69]

Foldseek 3Di:
DAQLDWDFPLVPCAPVVLVLLQLQQVLVQVLCVLLVDHDDGPQRVLCVVQVHDRDRSNVSSVRCVVVVVTDIDDSHLPDCVPVPCLLPPLLLSVLSCVLSVRDDPSSVVVQVVNCVVVVHRSNPVNPCCCVLPNPPDHSVNNVVVVVVVVVVD

Organism: NCBI:txid1003200

InterPro domains:
  IPR003421 Opine dehydrogenase [PF02317] (13-117)
  IPR008927 6-phosphogluconate dehydrogenase-like, C-terminal domain superfamily [SSF48179] (2-146)
  IPR013328 6-phosphogluconate dehydrogenase, domain 2 [G3DSA:1.10.1040.10] (1-136)

Secondary structure (DSSP, 8-state):
--S----BTTTT--HHHHHHHHHHHHHHHHHHHHTT--PPPHHHHHHHHHT-----HHHHHHHHHHTT-SPBPPSSSS-HHHHTHIIIIIHHHHHHHHHHT---HHHHHHHHHHHHHHTS-STTT-TTHHHHS-TT--HHHHHHHHHHHHHT-